Protein AF-A0A381DK91-F1 (afdb_monomer)

Structure (mmCIF, N/CA/C/O backbone):
data_AF-A0A381DK91-F1
#
_entry.id   AF-A0A381DK91-F1
#
loop_
_atom_site.group_PDB
_atom_site.id
_atom_site.type_symbol
_atom_site.label_atom_id
_atom_site.label_alt_id
_atom_site.label_comp_id
_atom_site.label_asym_id
_atom_site.label_entity_id
_atom_site.label_seq_id
_atom_site.pdbx_PDB_ins_code
_atom_site.Cartn_x
_atom_site.Cartn_y
_atom_site.Cartn_z
_atom_site.occupancy
_atom_site.B_iso_or_equiv
_atom_site.auth_seq_id
_atom_site.auth_comp_id
_atom_site.auth_asym_id
_atom_site.auth_atom_id
_atom_site.pdbx_PDB_model_num
ATOM 1 N N . MET A 1 1 ? -9.677 -6.176 8.990 1.00 51.78 1 MET A N 1
ATOM 2 C CA . MET A 1 1 ? -9.103 -7.512 8.697 1.00 51.78 1 MET A CA 1
ATOM 3 C C . MET A 1 1 ? -7.595 -7.366 8.622 1.00 51.78 1 MET A C 1
ATOM 5 O O . MET A 1 1 ? -7.144 -6.481 7.902 1.00 51.78 1 MET A O 1
ATOM 9 N N . GLN A 1 2 ? -6.834 -8.169 9.369 1.00 62.06 2 GLN A N 1
ATOM 10 C CA . GLN A 1 2 ? -5.372 -8.156 9.263 1.00 62.06 2 GLN A CA 1
ATOM 11 C C . GLN A 1 2 ? -4.974 -8.529 7.832 1.00 62.06 2 GLN A C 1
ATOM 13 O O . GLN A 1 2 ? -5.422 -9.542 7.293 1.00 62.06 2 GLN A O 1
ATOM 18 N N . LYS A 1 3 ? -4.201 -7.658 7.187 1.00 73.25 3 LYS A N 1
ATOM 19 C CA . LYS A 1 3 ? -3.763 -7.853 5.809 1.00 73.25 3 LYS A CA 1
ATOM 20 C C . LYS A 1 3 ? -2.614 -8.852 5.814 1.00 73.25 3 LYS A C 1
ATOM 22 O O . LYS A 1 3 ? -1.614 -8.650 6.490 1.00 73.25 3 LYS A O 1
ATOM 27 N N . ASN A 1 4 ? -2.776 -9.950 5.082 1.00 82.31 4 ASN A N 1
ATOM 28 C CA . ASN A 1 4 ? -1.739 -10.970 4.985 1.00 82.31 4 ASN A CA 1
ATOM 29 C C . ASN A 1 4 ? -0.585 -10.488 4.083 1.00 82.31 4 ASN A C 1
ATOM 31 O O . ASN A 1 4 ? -0.810 -10.144 2.920 1.00 82.31 4 ASN A O 1
ATOM 35 N N . ILE A 1 5 ? 0.638 -10.509 4.618 1.00 80.94 5 ILE A N 1
ATOM 36 C CA . ILE A 1 5 ? 1.869 -10.13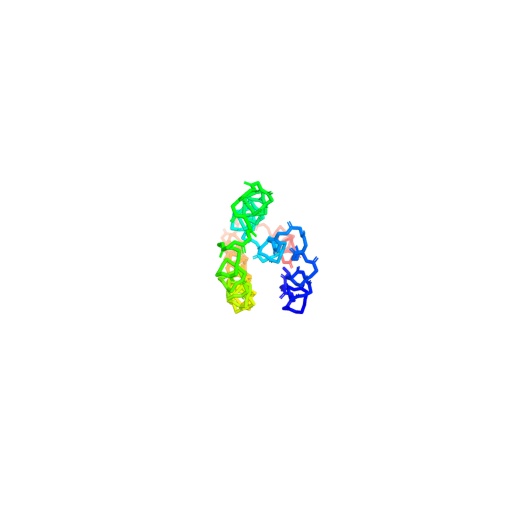7 3.912 1.00 80.94 5 ILE A CA 1
ATOM 37 C C . ILE A 1 5 ? 2.133 -11.011 2.677 1.00 80.94 5 ILE A C 1
ATOM 39 O O . ILE A 1 5 ? 2.532 -10.501 1.634 1.00 80.94 5 ILE A O 1
ATOM 43 N N . TYR A 1 6 ? 1.823 -12.308 2.745 1.00 83.19 6 TYR A N 1
ATOM 44 C CA . TYR A 1 6 ? 1.988 -13.228 1.619 1.00 83.19 6 TYR A CA 1
ATOM 45 C C . TYR A 1 6 ? 1.067 -12.851 0.459 1.00 83.19 6 TYR A C 1
ATOM 47 O O . TYR A 1 6 ? 1.490 -12.842 -0.692 1.00 83.19 6 TYR A O 1
ATOM 55 N N . ILE A 1 7 ? -0.176 -12.464 0.766 1.00 84.62 7 ILE A N 1
ATOM 56 C CA . ILE A 1 7 ? -1.132 -11.991 -0.240 1.00 84.62 7 ILE A CA 1
ATOM 57 C C . ILE A 1 7 ? -0.605 -10.709 -0.895 1.00 84.62 7 ILE A C 1
ATOM 59 O O . ILE A 1 7 ? -0.644 -10.603 -2.118 1.00 84.62 7 ILE A O 1
ATOM 63 N N . ALA A 1 8 ? -0.043 -9.779 -0.116 1.00 84.44 8 ALA A N 1
ATOM 64 C CA . ALA A 1 8 ? 0.545 -8.553 -0.652 1.00 84.44 8 ALA A CA 1
ATOM 65 C C . ALA A 1 8 ? 1.716 -8.829 -1.616 1.00 84.44 8 ALA A C 1
ATOM 67 O O . ALA A 1 8 ? 1.766 -8.219 -2.681 1.00 84.44 8 ALA A O 1
ATOM 68 N N . TYR A 1 9 ? 2.601 -9.787 -1.309 1.00 84.12 9 TYR A N 1
ATOM 69 C CA . TYR A 1 9 ? 3.693 -10.173 -2.214 1.00 84.12 9 TYR A CA 1
ATOM 70 C C . TYR A 1 9 ? 3.219 -10.900 -3.474 1.00 84.12 9 TYR A C 1
ATOM 72 O O . TYR A 1 9 ? 3.738 -10.643 -4.560 1.00 84.12 9 TYR A O 1
ATOM 80 N N . ILE A 1 10 ? 2.210 -11.768 -3.357 1.00 87.62 10 ILE A N 1
ATOM 81 C CA . ILE A 1 10 ? 1.583 -12.411 -4.519 1.00 87.62 10 ILE A CA 1
ATOM 82 C C . ILE A 1 10 ? 0.983 -11.333 -5.427 1.00 87.62 10 ILE A C 1
ATOM 84 O O . ILE A 1 10 ? 1.258 -11.308 -6.624 1.00 87.62 10 ILE A O 1
ATOM 88 N N . LEU A 1 11 ? 0.224 -10.393 -4.859 1.00 85.62 11 LEU A N 1
ATOM 89 C CA . LEU A 1 11 ? -0.312 -9.252 -5.598 1.00 85.62 11 LEU A CA 1
ATOM 90 C C . LEU A 1 11 ? 0.803 -8.425 -6.235 1.00 85.62 11 LEU A C 1
ATOM 92 O O . LEU A 1 11 ? 0.668 -8.050 -7.391 1.00 85.62 11 LEU A O 1
ATOM 96 N N . TRP A 1 12 ? 1.906 -8.168 -5.538 1.00 84.62 12 TRP A N 1
ATOM 97 C CA . TRP A 1 12 ? 3.035 -7.417 -6.083 1.00 84.62 12 TRP A CA 1
ATOM 98 C C . TRP A 1 12 ? 3.654 -8.114 -7.309 1.00 84.62 12 TRP A C 1
ATOM 100 O O . TRP A 1 12 ? 3.802 -7.491 -8.360 1.00 84.62 12 TRP A O 1
ATOM 110 N N . PHE A 1 13 ? 3.913 -9.422 -7.226 1.00 84.31 13 PHE A N 1
ATOM 111 C CA . PHE A 1 13 ? 4.516 -10.180 -8.324 1.00 84.31 13 PHE A CA 1
ATOM 112 C C . PHE A 1 13 ? 3.564 -10.336 -9.520 1.00 84.31 13 PHE A C 1
ATOM 114 O O . PHE A 1 13 ? 3.927 -10.030 -10.655 1.00 84.31 13 PHE A O 1
ATOM 121 N N . PHE A 1 14 ? 2.318 -10.753 -9.274 1.00 86.25 14 PHE A N 1
ATOM 122 C 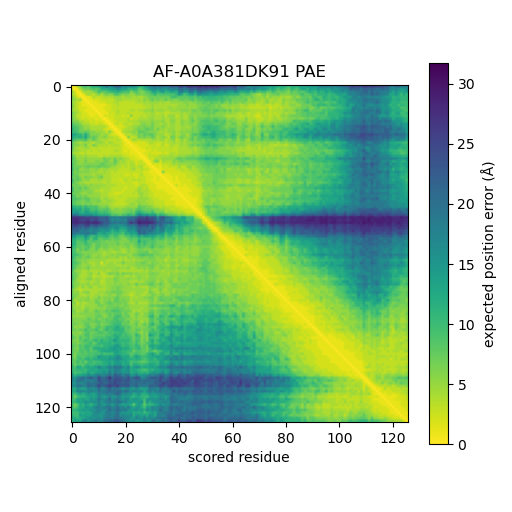CA . PHE A 1 14 ? 1.345 -11.024 -10.337 1.00 86.25 14 PHE A CA 1
ATOM 123 C C . PHE A 1 14 ? 0.702 -9.767 -10.927 1.00 86.25 14 PHE A C 1
ATOM 125 O O . PHE A 1 14 ? 0.219 -9.815 -12.055 1.00 86.25 14 PHE A O 1
ATOM 132 N N . SER A 1 15 ? 0.696 -8.637 -10.213 1.00 84.44 15 SER A N 1
ATOM 133 C CA . SER A 1 15 ? 0.199 -7.369 -10.768 1.00 84.44 15 SER A CA 1
ATOM 134 C C . SER A 1 15 ? 1.243 -6.606 -11.572 1.00 84.44 15 SER A C 1
ATOM 136 O O . SER A 1 15 ? 0.875 -5.674 -12.286 1.00 84.44 15 SER A O 1
ATOM 138 N N . SER A 1 16 ? 2.516 -7.012 -11.513 1.00 78.81 16 SER A N 1
ATOM 139 C CA . SER A 1 16 ? 3.620 -6.403 -12.264 1.00 78.81 16 SER A CA 1
ATOM 140 C C . SER A 1 16 ? 3.314 -6.184 -13.764 1.00 78.81 16 SER A C 1
ATOM 142 O O . SER A 1 16 ? 3.522 -5.065 -14.233 1.00 78.81 16 SER A O 1
ATOM 144 N N . PRO A 1 17 ? 2.701 -7.135 -14.511 1.00 79.00 17 PRO A N 1
ATOM 145 C CA . PRO A 1 17 ? 2.36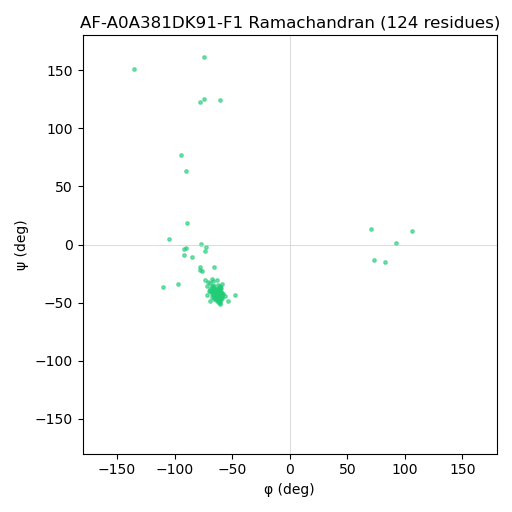5 -6.948 -15.932 1.00 79.00 17 PRO A CA 1
ATOM 146 C C . PRO A 1 17 ? 1.304 -5.872 -16.210 1.00 79.00 17 PRO A C 1
ATOM 148 O O . PRO A 1 17 ? 1.181 -5.398 -17.333 1.00 79.00 17 PRO A O 1
ATOM 151 N N . ILE A 1 18 ? 0.511 -5.505 -15.201 1.00 80.44 18 ILE A N 1
ATOM 152 C CA . ILE A 1 18 ? -0.575 -4.515 -15.293 1.00 80.44 18 ILE A CA 1
ATOM 153 C C . ILE A 1 18 ? -0.140 -3.184 -14.636 1.00 80.44 18 ILE A C 1
ATOM 155 O O . ILE A 1 18 ? -0.927 -2.247 -14.516 1.00 80.44 18 ILE A O 1
ATOM 159 N N . GLY A 1 19 ? 1.121 -3.084 -14.200 1.00 78.50 19 GLY A N 1
ATOM 160 C CA . GLY A 1 19 ? 1.702 -1.893 -13.580 1.00 78.50 19 GLY A CA 1
ATOM 161 C C . GLY A 1 19 ? 1.914 -1.966 -12.072 1.00 78.50 19 GLY A C 1
ATOM 162 O O . GLY A 1 19 ? 2.189 -0.948 -11.446 1.00 78.50 19 GLY A O 1
ATOM 163 N N . GLY A 1 20 ? 1.799 -3.148 -11.464 1.00 79.69 20 GLY A N 1
ATOM 164 C CA . GLY A 1 20 ? 2.284 -3.424 -10.110 1.00 79.69 20 GLY A CA 1
ATOM 165 C C . GLY A 1 20 ? 1.478 -2.805 -8.966 1.00 79.69 20 GLY A C 1
ATOM 166 O O . GLY A 1 20 ? 1.647 -3.224 -7.835 1.00 79.69 20 GLY A O 1
ATOM 167 N N . GLY A 1 21 ? 0.569 -1.854 -9.198 1.00 81.38 21 GLY A N 1
ATOM 168 C CA . GLY A 1 21 ? -0.065 -1.072 -8.121 1.00 81.38 21 GLY A CA 1
ATOM 169 C C . GLY A 1 21 ? -1.123 -1.790 -7.266 1.00 81.38 21 GLY A C 1
ATOM 170 O O . GLY A 1 21 ? -1.603 -1.213 -6.287 1.00 81.38 21 GLY A O 1
ATOM 171 N N . LEU A 1 22 ? -1.502 -3.035 -7.585 1.00 83.50 22 LEU A N 1
ATOM 172 C CA . LEU A 1 22 ? -2.588 -3.735 -6.876 1.00 83.50 22 LEU A CA 1
ATOM 173 C C . LEU A 1 22 ? -2.236 -4.072 -5.418 1.00 83.50 22 LEU A C 1
ATOM 175 O O . LEU A 1 22 ? -3.122 -4.079 -4.564 1.00 83.50 22 LEU A O 1
ATOM 179 N N . HIS A 1 23 ? -0.958 -4.297 -5.101 1.00 83.31 23 HIS A N 1
ATOM 180 C CA . HIS A 1 23 ? -0.529 -4.547 -3.720 1.00 83.31 23 HIS A CA 1
ATOM 181 C C . HIS A 1 23 ? -0.717 -3.305 -2.826 1.00 83.31 23 HIS A C 1
ATOM 183 O O . HIS A 1 23 ? -1.167 -3.431 -1.687 1.00 83.31 23 HIS A O 1
ATOM 189 N N . ARG A 1 24 ? -0.481 -2.089 -3.347 1.00 82.50 24 ARG A N 1
ATOM 190 C CA . ARG A 1 24 ? -0.711 -0.830 -2.609 1.00 82.50 24 ARG A CA 1
ATOM 191 C C . ARG A 1 24 ? -2.191 -0.575 -2.361 1.00 82.50 24 ARG A C 1
ATOM 193 O O . ARG A 1 24 ? -2.571 -0.162 -1.265 1.00 82.50 24 ARG A O 1
ATOM 200 N N . ILE A 1 25 ? -3.022 -0.877 -3.359 1.00 85.06 25 ILE A N 1
ATOM 201 C CA . ILE A 1 25 ? -4.484 -0.813 -3.253 1.00 85.06 25 ILE A CA 1
ATOM 202 C C . ILE A 1 25 ? -4.973 -1.789 -2.178 1.00 85.06 25 ILE A C 1
ATOM 204 O O . ILE A 1 25 ? -5.772 -1.416 -1.320 1.00 85.06 25 ILE A O 1
ATOM 208 N N . TYR A 1 26 ? -4.438 -3.012 -2.155 1.00 82.19 26 TYR A N 1
ATOM 209 C CA . TYR A 1 26 ? -4.766 -4.000 -1.129 1.00 82.19 26 TYR A CA 1
ATOM 210 C C . TYR A 1 26 ? -4.412 -3.529 0.293 1.00 82.19 26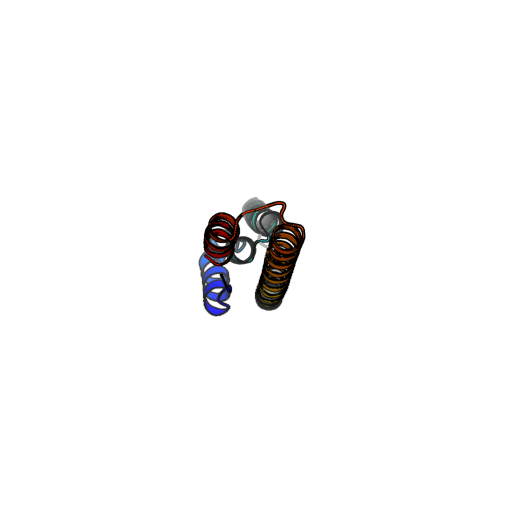 TYR A C 1
ATOM 212 O O . TYR A 1 26 ? -5.203 -3.750 1.218 1.00 82.19 26 TYR A O 1
ATOM 220 N N . CYS A 1 27 ? -3.283 -2.832 0.459 1.00 79.94 27 CYS A N 1
ATOM 221 C CA . CYS A 1 27 ? -2.863 -2.217 1.724 1.00 79.94 27 CYS A CA 1
ATOM 222 C C . CYS A 1 27 ? -3.611 -0.911 2.069 1.00 79.94 27 CYS A C 1
ATOM 224 O O . CYS A 1 27 ? -3.356 -0.328 3.118 1.00 79.94 27 CYS A O 1
ATOM 226 N N . GLY A 1 28 ? -4.551 -0.454 1.231 1.00 78.06 28 GLY A N 1
ATOM 227 C CA . GLY A 1 28 ? -5.396 0.719 1.489 1.00 78.06 28 GLY A CA 1
ATOM 228 C C . GLY A 1 28 ? -4.859 2.046 0.942 1.00 78.06 28 GLY A C 1
ATOM 229 O O . GLY A 1 28 ? -5.521 3.072 1.089 1.00 78.06 28 GLY A O 1
ATOM 230 N N . LYS A 1 29 ? -3.704 2.058 0.261 1.00 80.56 29 LYS A N 1
ATOM 231 C CA . LYS A 1 29 ? -3.161 3.263 -0.389 1.00 80.56 29 LYS A CA 1
ATOM 232 C C . LYS A 1 29 ? -3.575 3.320 -1.863 1.00 80.56 29 LYS A C 1
ATOM 234 O O . LYS A 1 29 ? -2.788 3.051 -2.767 1.00 80.56 29 LYS A O 1
ATOM 239 N N . PHE A 1 30 ? -4.831 3.702 -2.100 1.00 82.50 30 PHE A N 1
ATOM 240 C CA . PHE A 1 30 ? -5.427 3.776 -3.442 1.00 82.50 30 PHE A CA 1
ATOM 241 C C . PHE A 1 30 ? -4.716 4.768 -4.368 1.00 82.50 30 PHE A C 1
ATOM 243 O O . PHE A 1 30 ? -4.350 4.407 -5.482 1.00 82.50 30 PHE A O 1
ATOM 250 N N . MET A 1 31 ? -4.473 5.998 -3.901 1.00 80.56 31 MET A N 1
ATOM 251 C CA . MET A 1 31 ? -3.855 7.046 -4.727 1.00 80.56 31 MET A CA 1
ATOM 252 C C . MET A 1 31 ? -2.465 6.652 -5.223 1.00 80.56 31 MET A C 1
ATOM 254 O O . MET A 1 31 ? -2.163 6.804 -6.404 1.00 80.56 31 MET A O 1
ATOM 258 N N . SER A 1 32 ? -1.630 6.091 -4.345 1.00 82.38 32 SER A N 1
ATOM 259 C CA . SER A 1 32 ? -0.288 5.662 -4.740 1.00 82.38 32 SER A CA 1
ATOM 260 C C . SER A 1 32 ? -0.313 4.433 -5.650 1.00 82.38 32 SER A C 1
ATOM 262 O O . SER A 1 32 ? 0.520 4.344 -6.546 1.00 82.38 32 SER A O 1
ATOM 264 N N . GLY A 1 33 ? -1.282 3.525 -5.484 1.00 83.81 33 GLY A N 1
ATOM 265 C CA . GLY A 1 33 ? -1.471 2.386 -6.385 1.00 83.81 33 GLY A CA 1
ATOM 266 C C . GLY A 1 33 ? -1.889 2.796 -7.801 1.00 83.81 33 GLY A C 1
ATOM 267 O O . GLY A 1 33 ? -1.304 2.318 -8.770 1.00 83.81 33 GLY A O 1
ATOM 268 N N . PHE A 1 34 ? -2.841 3.726 -7.941 1.00 87.44 34 PHE A N 1
ATOM 269 C CA . PHE A 1 34 ? -3.233 4.248 -9.256 1.00 87.44 34 PHE A CA 1
ATOM 270 C C . PHE A 1 34 ? -2.119 5.060 -9.919 1.00 87.44 34 PHE A C 1
ATOM 272 O O . PHE A 1 34 ? -1.895 4.908 -11.119 1.00 87.44 34 PHE A O 1
ATOM 279 N N . LEU A 1 35 ? -1.378 5.866 -9.149 1.00 86.75 35 LEU A N 1
ATOM 280 C CA . LEU A 1 35 ? -0.193 6.562 -9.656 1.00 86.75 35 LEU A CA 1
ATOM 281 C C . LEU A 1 35 ? 0.861 5.578 -10.171 1.00 86.75 35 LEU A C 1
ATOM 283 O O . LEU A 1 35 ? 1.407 5.793 -11.247 1.00 86.75 35 LEU A O 1
ATOM 287 N N . GLN A 1 36 ? 1.114 4.483 -9.449 1.00 83.94 36 GLN A N 1
ATOM 288 C CA . GLN A 1 36 ? 2.075 3.459 -9.863 1.00 83.94 36 GLN A CA 1
ATOM 289 C C . GLN A 1 36 ? 1.679 2.804 -11.194 1.00 83.94 36 GLN A C 1
ATOM 291 O O . GLN A 1 36 ? 2.516 2.677 -12.087 1.00 83.94 36 GLN A O 1
ATOM 296 N N . ILE A 1 37 ? 0.396 2.468 -11.361 1.00 88.38 37 ILE A N 1
ATOM 297 C CA . ILE A 1 37 ? -0.137 1.930 -12.621 1.00 88.38 37 ILE A CA 1
ATOM 298 C C . ILE A 1 37 ? 0.001 2.966 -13.746 1.00 88.38 37 ILE A C 1
ATOM 300 O O . ILE A 1 37 ? 0.471 2.637 -14.834 1.00 88.38 37 ILE A O 1
ATOM 304 N N . GLY A 1 38 ? -0.355 4.227 -13.487 1.00 87.25 38 GLY A N 1
ATOM 305 C CA . GLY A 1 38 ? -0.241 5.309 -14.466 1.00 87.25 38 GLY A CA 1
ATOM 306 C C . GLY A 1 38 ? 1.199 5.552 -14.929 1.00 87.25 38 GLY A C 1
ATOM 307 O O . GLY A 1 38 ? 1.447 5.637 -16.131 1.00 87.25 38 GLY A O 1
ATOM 308 N N . LEU A 1 39 ? 2.159 5.603 -13.997 1.00 85.88 39 LEU A N 1
ATOM 309 C CA . LEU A 1 39 ? 3.584 5.757 -14.314 1.00 85.88 39 LEU A CA 1
ATOM 310 C C . LEU A 1 39 ? 4.121 4.575 -15.124 1.00 85.88 39 LEU A C 1
ATOM 312 O O . LEU A 1 39 ? 4.911 4.788 -16.041 1.00 85.88 39 LEU A O 1
ATOM 316 N N . TYR A 1 40 ? 3.688 3.350 -14.814 1.00 86.00 40 TYR A N 1
ATOM 317 C CA . TYR A 1 40 ? 4.088 2.162 -15.564 1.00 86.00 40 TYR A CA 1
ATOM 318 C C . TYR A 1 40 ? 3.665 2.250 -17.034 1.00 86.00 40 TYR A C 1
ATOM 320 O O . TYR A 1 40 ? 4.496 2.087 -17.925 1.00 86.00 40 TYR A O 1
ATOM 328 N N . TRP A 1 41 ? 2.394 2.565 -17.295 1.00 86.81 41 TRP A N 1
ATOM 329 C CA . TRP A 1 41 ? 1.886 2.691 -18.663 1.00 86.81 41 TRP A CA 1
ATOM 330 C C . TRP A 1 41 ? 2.489 3.882 -19.404 1.00 86.81 41 TRP A C 1
ATOM 332 O O . TRP A 1 41 ? 2.808 3.765 -20.585 1.00 86.81 41 TRP A O 1
ATOM 342 N N . LEU A 1 42 ? 2.712 5.003 -18.715 1.00 85.94 42 LEU A N 1
ATOM 343 C CA . LEU A 1 42 ? 3.399 6.157 -19.292 1.00 85.94 42 LEU A CA 1
ATOM 344 C C . LEU A 1 42 ? 4.834 5.801 -19.707 1.00 85.94 42 LEU A C 1
ATOM 346 O O . LEU A 1 42 ? 5.241 6.097 -20.828 1.00 85.94 42 LEU A O 1
ATOM 350 N N . ALA A 1 43 ? 5.581 5.116 -18.836 1.00 80.00 43 ALA A N 1
ATOM 351 C CA . ALA A 1 43 ? 6.926 4.638 -19.141 1.00 80.00 43 ALA A CA 1
ATOM 352 C C . ALA A 1 43 ? 6.925 3.624 -20.298 1.00 80.00 43 ALA A C 1
ATOM 354 O O . ALA A 1 43 ? 7.787 3.696 -21.172 1.00 80.00 43 ALA A O 1
ATOM 355 N N . TYR A 1 44 ? 5.935 2.727 -20.342 1.00 81.81 44 TYR A N 1
ATOM 356 C CA . TYR A 1 44 ? 5.770 1.748 -21.415 1.00 81.81 44 TYR A CA 1
ATOM 357 C C . TYR A 1 44 ? 5.499 2.407 -22.776 1.00 81.81 44 TYR A C 1
ATOM 359 O O . TYR A 1 44 ? 6.143 2.064 -23.765 1.00 81.81 44 TYR A O 1
ATOM 367 N N . ILE A 1 45 ? 4.604 3.398 -22.838 1.00 83.12 45 ILE A N 1
ATOM 368 C CA . ILE A 1 45 ? 4.312 4.138 -24.077 1.00 83.12 45 ILE A CA 1
ATOM 369 C C . ILE A 1 45 ? 5.562 4.886 -24.557 1.00 83.12 45 ILE A C 1
ATOM 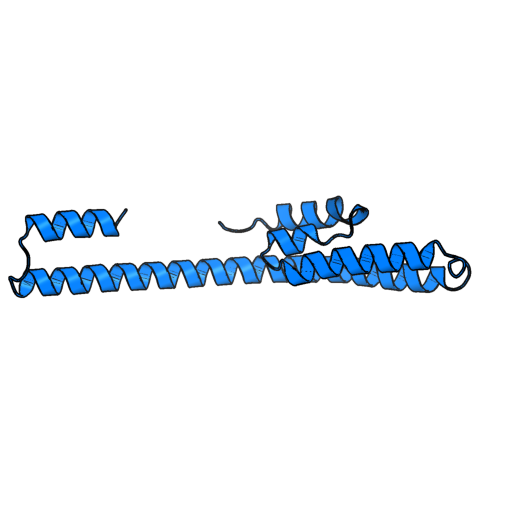371 O O . ILE A 1 45 ? 5.939 4.756 -25.721 1.00 83.12 45 ILE A O 1
ATOM 375 N N . CYS A 1 46 ? 6.249 5.596 -23.653 1.00 76.75 46 CYS A N 1
ATOM 376 C CA . CYS A 1 46 ? 7.505 6.287 -23.960 1.00 76.75 46 CYS A CA 1
ATOM 377 C C . CYS A 1 46 ? 8.598 5.333 -24.472 1.00 76.75 46 CYS A C 1
ATOM 379 O O . CYS A 1 46 ? 9.408 5.719 -25.315 1.00 76.75 46 CYS A O 1
ATOM 381 N N . PHE A 1 47 ? 8.625 4.091 -23.980 1.00 72.88 47 PHE A N 1
ATOM 382 C CA . PHE A 1 47 ? 9.568 3.063 -24.415 1.00 72.88 47 PHE A CA 1
ATOM 383 C C . PHE A 1 47 ? 9.304 2.587 -25.854 1.00 72.88 47 PHE A C 1
ATOM 385 O O . PHE A 1 47 ? 10.248 2.400 -26.621 1.00 72.88 47 PHE A O 1
ATOM 392 N N . VAL A 1 48 ? 8.033 2.424 -26.240 1.00 75.88 48 VAL A N 1
ATOM 393 C CA . VAL A 1 48 ? 7.630 1.914 -27.565 1.00 75.88 48 VAL A CA 1
ATOM 394 C C . VAL A 1 48 ? 7.833 2.953 -28.684 1.00 75.88 48 VAL A C 1
ATOM 396 O O . VAL A 1 48 ? 8.129 2.584 -29.821 1.00 75.88 48 VAL A O 1
ATOM 399 N N . THR A 1 49 ? 7.731 4.257 -28.404 1.00 73.38 49 THR A N 1
ATOM 400 C CA . THR A 1 49 ? 7.735 5.317 -29.433 1.00 73.38 49 THR A CA 1
ATOM 401 C C . THR A 1 49 ? 9.129 5.877 -29.780 1.00 73.38 49 THR A C 1
ATOM 403 O O . THR A 1 49 ? 9.373 7.068 -29.650 1.00 73.38 49 THR A O 1
ATOM 406 N N . ILE A 1 50 ? 10.038 5.054 -30.320 1.00 56.38 50 ILE A N 1
ATOM 407 C CA . ILE A 1 50 ? 11.239 5.481 -31.096 1.00 56.38 50 ILE A CA 1
ATOM 408 C C . ILE A 1 50 ? 12.503 5.903 -30.291 1.00 56.38 50 ILE A C 1
ATOM 410 O O . ILE A 1 50 ? 13.602 5.849 -30.836 1.00 56.38 50 ILE A O 1
ATOM 414 N N . ILE A 1 51 ? 12.445 6.179 -28.981 1.00 58.00 51 ILE A N 1
ATOM 415 C CA . ILE A 1 51 ? 13.646 6.503 -28.152 1.00 58.00 51 ILE A CA 1
ATOM 416 C C . ILE A 1 51 ? 14.311 5.245 -27.513 1.00 58.00 51 ILE A C 1
ATOM 418 O O . ILE A 1 51 ? 15.365 5.301 -26.871 1.00 58.00 51 ILE A O 1
ATOM 422 N N . GLY A 1 52 ? 13.721 4.066 -27.722 1.00 56.75 52 GLY A N 1
ATOM 423 C CA . GLY A 1 52 ? 13.901 2.868 -26.895 1.00 56.75 52 GLY A CA 1
ATOM 424 C C . GLY A 1 52 ? 15.034 1.886 -27.226 1.00 56.75 52 GLY A C 1
ATOM 425 O O . GLY A 1 52 ? 14.953 0.758 -26.761 1.00 56.75 52 GLY A O 1
ATOM 426 N N . MET A 1 53 ? 16.083 2.225 -27.988 1.00 59.00 53 MET A N 1
ATOM 427 C CA . MET A 1 53 ? 17.203 1.269 -28.196 1.00 59.00 53 MET A CA 1
ATOM 428 C C . MET A 1 53 ? 18.515 1.661 -27.508 1.00 59.00 53 MET A C 1
ATOM 430 O O . MET A 1 53 ? 19.182 0.788 -26.964 1.00 59.00 53 MET A O 1
ATOM 434 N N . ILE A 1 54 ? 18.867 2.951 -27.446 1.00 62.69 54 ILE A N 1
ATOM 435 C CA . ILE A 1 54 ? 20.114 3.405 -26.790 1.00 62.69 54 ILE A CA 1
ATOM 436 C C . ILE A 1 54 ? 19.857 3.871 -25.344 1.00 62.69 54 ILE A C 1
ATOM 438 O O . ILE A 1 54 ? 20.675 3.631 -24.462 1.00 62.69 54 ILE A O 1
ATOM 442 N N . ILE A 1 55 ? 18.689 4.466 -25.066 1.00 64.88 55 ILE A N 1
ATOM 443 C CA . ILE A 1 55 ? 18.303 4.960 -23.724 1.00 64.88 55 ILE A CA 1
ATOM 444 C C . ILE A 1 55 ? 17.529 3.897 -22.923 1.00 64.88 55 ILE A C 1
ATOM 446 O O . ILE A 1 55 ? 17.313 4.027 -21.722 1.00 64.88 55 ILE A O 1
ATOM 450 N N . ALA A 1 56 ? 17.145 2.795 -23.567 1.00 66.19 56 ALA A N 1
ATOM 451 C CA . ALA A 1 56 ? 16.448 1.696 -22.914 1.00 66.19 56 ALA A CA 1
ATOM 452 C C . ALA A 1 56 ? 17.277 1.034 -21.814 1.00 66.19 56 ALA A C 1
ATOM 454 O O . ALA A 1 56 ? 16.770 0.816 -20.721 1.00 66.19 56 ALA A O 1
ATOM 455 N N . LEU A 1 57 ? 18.556 0.754 -22.064 1.00 69.56 57 LEU A N 1
ATOM 456 C CA . LEU A 1 57 ? 19.396 0.022 -21.115 1.00 69.56 57 LEU A CA 1
ATOM 457 C C . LEU A 1 57 ? 19.416 0.645 -19.694 1.00 69.56 57 LEU A C 1
ATOM 459 O O . LEU A 1 57 ? 19.149 -0.083 -18.736 1.00 69.56 57 LEU A O 1
ATOM 463 N N . PRO A 1 58 ? 19.638 1.967 -19.512 1.00 75.00 58 PRO A N 1
ATOM 464 C CA . PRO A 1 58 ? 19.565 2.586 -18.186 1.00 75.00 58 PRO A CA 1
ATOM 465 C C . PRO A 1 58 ? 18.140 2.634 -17.612 1.00 75.00 58 PRO A C 1
ATOM 467 O O . PRO A 1 58 ? 17.972 2.486 -16.404 1.00 75.00 58 PRO A O 1
ATOM 470 N N . ILE A 1 59 ? 17.108 2.783 -18.449 1.00 76.75 59 ILE A N 1
ATOM 471 C CA . ILE A 1 59 ? 15.703 2.775 -18.006 1.00 76.75 59 ILE A CA 1
ATOM 472 C C . ILE A 1 59 ? 15.322 1.414 -17.417 1.00 76.75 59 ILE A C 1
ATOM 474 O O . ILE A 1 59 ? 14.651 1.368 -16.390 1.00 76.75 59 ILE A O 1
ATOM 478 N N . TRP A 1 60 ? 15.791 0.311 -18.004 1.00 73.69 60 TRP A N 1
ATOM 47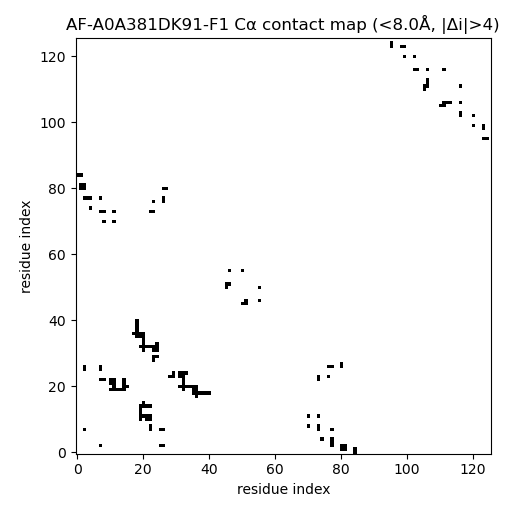9 C CA . TRP A 1 60 ? 15.551 -1.038 -17.483 1.00 73.69 60 TRP A CA 1
ATOM 480 C C . TRP A 1 60 ? 16.228 -1.269 -16.127 1.00 73.69 60 TRP A C 1
ATOM 482 O O . TRP A 1 60 ? 15.629 -1.882 -15.244 1.00 73.69 60 TRP A O 1
ATOM 492 N N . ILE A 1 61 ? 17.439 -0.735 -15.923 1.00 81.44 61 ILE A N 1
ATOM 493 C CA . ILE A 1 61 ? 18.137 -0.808 -14.628 1.00 81.44 61 ILE A CA 1
ATOM 494 C C . ILE A 1 61 ? 17.383 -0.001 -13.566 1.00 81.44 61 ILE A C 1
ATOM 496 O O . ILE A 1 61 ? 17.140 -0.502 -12.470 1.00 81.44 61 ILE A O 1
ATOM 500 N N . ILE A 1 62 ? 16.976 1.228 -13.893 1.00 84.12 62 ILE A N 1
ATOM 501 C CA . ILE A 1 62 ? 16.203 2.086 -12.985 1.00 84.12 62 ILE A CA 1
ATOM 502 C C . ILE A 1 62 ? 14.851 1.442 -12.661 1.00 84.12 62 ILE A C 1
ATOM 504 O O . ILE A 1 62 ? 14.442 1.435 -11.502 1.00 84.12 62 ILE A O 1
ATOM 508 N N . TRP A 1 63 ? 14.181 0.855 -13.653 1.00 81.94 63 TRP A N 1
ATOM 509 C CA . TRP A 1 63 ? 12.914 0.153 -13.463 1.00 81.94 63 TRP A CA 1
ATOM 510 C C . TRP A 1 63 ? 13.073 -1.079 -12.565 1.00 81.94 63 TRP A C 1
ATOM 512 O O . TRP A 1 63 ? 12.282 -1.264 -11.645 1.00 81.94 63 TRP A O 1
ATOM 522 N N . GLY A 1 64 ? 14.131 -1.872 -12.761 1.00 81.38 64 GLY A N 1
ATOM 523 C CA . GLY A 1 64 ? 14.448 -3.017 -11.905 1.00 81.38 64 GLY A CA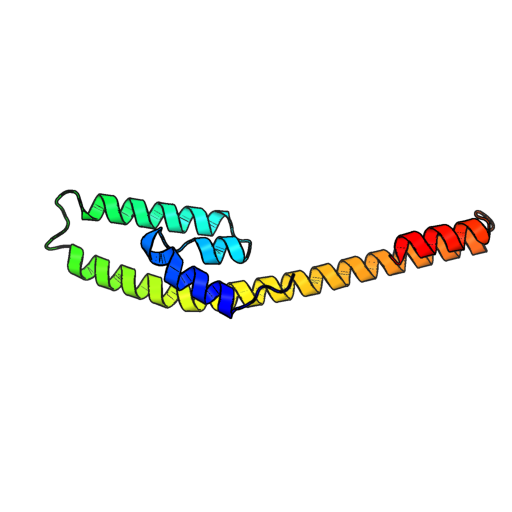 1
ATOM 524 C C . GLY A 1 64 ? 14.782 -2.615 -10.466 1.00 81.38 64 GLY A C 1
ATOM 525 O O . GLY A 1 64 ? 14.295 -3.242 -9.528 1.00 81.38 64 GLY A O 1
ATOM 526 N N . LEU A 1 65 ? 15.552 -1.538 -10.275 1.00 87.06 65 LEU A N 1
ATOM 527 C CA . LEU A 1 65 ? 15.839 -0.977 -8.949 1.00 87.06 65 LEU A CA 1
ATOM 528 C C . LEU A 1 65 ? 14.573 -0.452 -8.268 1.00 87.06 65 LEU A C 1
ATOM 530 O O . LEU A 1 65 ? 14.374 -0.686 -7.076 1.00 87.06 65 LEU A O 1
ATOM 534 N N . TRP A 1 66 ? 13.707 0.230 -9.018 1.00 84.69 66 TRP A N 1
ATOM 535 C CA . TRP A 1 66 ? 12.430 0.712 -8.509 1.00 84.69 66 TRP A CA 1
ATOM 536 C C . TRP A 1 66 ? 11.523 -0.447 -8.097 1.00 84.69 66 TRP A C 1
ATOM 538 O O . TRP A 1 66 ? 11.007 -0.442 -6.983 1.00 84.69 66 TRP A O 1
ATOM 548 N N . TRP A 1 67 ? 11.407 -1.476 -8.938 1.00 84.00 67 TRP A N 1
ATOM 549 C CA . TRP A 1 67 ? 10.660 -2.697 -8.641 1.00 84.00 67 TRP A CA 1
ATOM 550 C C . TRP A 1 67 ? 11.204 -3.409 -7.393 1.00 84.00 67 TRP A C 1
ATOM 552 O O . TRP A 1 67 ? 10.434 -3.767 -6.507 1.00 84.00 67 TRP A O 1
ATOM 562 N N . LEU A 1 68 ? 12.527 -3.539 -7.248 1.00 85.06 68 LEU A N 1
ATOM 563 C CA . LEU A 1 68 ? 13.142 -4.159 -6.068 1.00 85.06 68 LEU A CA 1
ATOM 564 C C . LEU A 1 68 ? 12.896 -3.344 -4.788 1.00 85.06 68 LEU A C 1
ATOM 566 O O . LEU A 1 68 ? 12.597 -3.904 -3.734 1.00 85.06 68 LEU A O 1
ATOM 570 N N . SER A 1 69 ? 12.975 -2.015 -4.883 1.00 85.44 69 SER A N 1
ATOM 571 C CA . SER A 1 69 ? 12.628 -1.111 -3.784 1.00 85.44 69 SER A CA 1
ATOM 572 C C . SER A 1 69 ? 11.149 -1.236 -3.394 1.00 85.44 69 SER A C 1
ATOM 574 O O . SER A 1 69 ? 10.804 -1.185 -2.213 1.00 85.44 69 SER A O 1
ATOM 576 N N . ASP A 1 70 ? 10.273 -1.486 -4.364 1.00 83.00 70 ASP A N 1
ATOM 577 C CA . ASP A 1 70 ? 8.833 -1.648 -4.159 1.00 83.00 70 ASP A CA 1
ATOM 578 C C . ASP A 1 70 ? 8.482 -2.870 -3.282 1.00 83.00 70 ASP A C 1
ATOM 580 O O . ASP A 1 70 ? 7.535 -2.811 -2.493 1.00 83.00 70 ASP A O 1
ATOM 584 N N . VAL A 1 71 ? 9.292 -3.940 -3.314 1.00 84.62 71 VAL A N 1
ATOM 585 C CA . VAL A 1 71 ? 9.164 -5.091 -2.389 1.00 84.62 71 VAL A CA 1
ATOM 586 C C . VAL A 1 71 ? 9.299 -4.647 -0.939 1.00 84.62 71 VAL A C 1
ATOM 588 O O . VAL A 1 71 ? 8.507 -5.044 -0.081 1.00 84.62 71 VAL A O 1
ATOM 591 N N . TYR A 1 72 ? 10.309 -3.821 -0.663 1.00 85.69 72 TYR A N 1
ATOM 592 C CA . TYR A 1 72 ? 10.569 -3.315 0.678 1.00 85.69 72 TYR A CA 1
ATOM 593 C C . TYR A 1 72 ? 9.413 -2.429 1.151 1.00 85.69 72 TYR A C 1
ATOM 595 O O . TYR A 1 72 ? 8.876 -2.635 2.240 1.00 85.69 72 TYR A O 1
ATOM 603 N N . PHE A 1 73 ? 8.949 -1.513 0.294 1.00 84.31 73 PHE A N 1
ATOM 604 C CA . PHE A 1 73 ? 7.791 -0.672 0.599 1.00 84.31 73 PHE A CA 1
ATOM 605 C C . PHE A 1 73 ? 6.515 -1.484 0.833 1.00 84.31 73 PHE A C 1
ATOM 607 O O . PHE A 1 73 ? 5.732 -1.135 1.712 1.00 84.31 73 PHE A O 1
ATOM 614 N N . THR A 1 74 ? 6.313 -2.585 0.107 1.00 83.12 74 THR A N 1
ATOM 615 C CA . THR A 1 74 ? 5.165 -3.478 0.322 1.00 83.12 74 THR A CA 1
ATOM 616 C C . THR A 1 74 ? 5.141 -4.025 1.749 1.00 83.12 74 THR A C 1
ATOM 618 O O . THR A 1 74 ? 4.087 -4.011 2.383 1.00 83.12 74 THR A O 1
ATOM 621 N N . GLY A 1 75 ? 6.294 -4.448 2.281 1.00 81.88 75 GLY A N 1
ATOM 622 C CA . GLY A 1 75 ? 6.406 -4.931 3.661 1.00 81.88 75 GLY A CA 1
ATOM 623 C C . GLY A 1 75 ? 6.032 -3.859 4.685 1.00 81.88 75 GLY A C 1
ATOM 624 O O . GLY A 1 75 ? 5.171 -4.089 5.535 1.00 81.88 75 GLY A O 1
ATOM 625 N N . VAL A 1 76 ? 6.595 -2.657 4.530 1.00 85.00 76 VAL A N 1
ATOM 626 C CA . VAL A 1 76 ? 6.301 -1.503 5.398 1.00 85.00 76 VAL A CA 1
ATOM 627 C C . VAL A 1 76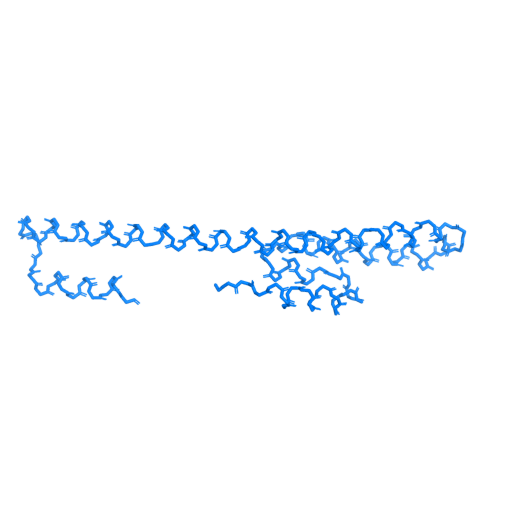 ? 4.811 -1.147 5.369 1.00 85.00 76 VAL A C 1
ATOM 629 O O . VAL A 1 76 ? 4.209 -0.897 6.409 1.00 85.00 76 VAL A O 1
ATOM 632 N N . LEU A 1 77 ? 4.178 -1.173 4.192 1.00 83.62 77 LEU A N 1
ATOM 633 C CA . LEU A 1 77 ? 2.752 -0.866 4.046 1.00 83.62 77 LEU A CA 1
ATOM 634 C C . LEU A 1 77 ? 1.849 -1.886 4.744 1.00 83.62 77 LEU A C 1
ATOM 636 O O . LEU A 1 77 ? 0.801 -1.519 5.278 1.00 83.62 77 LEU A O 1
ATOM 640 N N . VAL A 1 78 ? 2.228 -3.165 4.735 1.00 83.50 78 VAL A N 1
ATOM 641 C CA . VAL A 1 78 ? 1.476 -4.203 5.448 1.00 83.50 78 VAL A CA 1
ATOM 642 C C . VAL A 1 78 ? 1.577 -3.983 6.955 1.00 83.50 78 VAL A C 1
ATOM 644 O O . VAL A 1 78 ? 0.549 -4.016 7.633 1.00 83.50 78 VAL A O 1
ATOM 647 N N . GLU A 1 79 ? 2.773 -3.696 7.467 1.00 84.69 79 GLU A N 1
ATOM 648 C CA . GLU A 1 79 ? 2.999 -3.409 8.886 1.00 84.69 79 GLU A CA 1
ATOM 649 C C . GLU A 1 79 ? 2.231 -2.160 9.346 1.00 84.69 79 GLU A C 1
ATOM 651 O O . GLU A 1 79 ? 1.476 -2.220 10.316 1.00 84.69 79 GLU A O 1
ATOM 656 N N . GLU A 1 80 ? 2.310 -1.065 8.585 1.00 84.81 80 GLU A N 1
ATOM 657 C CA . GLU A 1 80 ? 1.548 0.165 8.829 1.00 84.81 80 GLU A CA 1
ATOM 658 C C . GLU A 1 80 ? 0.037 -0.122 8.877 1.00 84.81 80 GLU A C 1
ATOM 660 O O . GLU A 1 80 ? -0.666 0.313 9.792 1.00 84.81 80 GLU A O 1
ATOM 665 N N . SER A 1 81 ? -0.473 -0.934 7.943 1.00 82.12 81 SER A N 1
ATOM 666 C CA . SER A 1 81 ? -1.888 -1.324 7.925 1.00 82.12 81 SER A CA 1
ATOM 667 C C . SER A 1 81 ? -2.288 -2.196 9.124 1.00 82.12 81 SER A C 1
ATOM 669 O O . SER A 1 81 ? -3.429 -2.126 9.591 1.00 82.12 81 SER A O 1
ATOM 671 N N . ALA A 1 82 ? -1.375 -3.018 9.647 1.00 83.56 82 ALA A N 1
ATOM 672 C CA . ALA A 1 82 ? -1.613 -3.834 10.832 1.00 83.56 82 ALA A CA 1
ATOM 673 C C . ALA A 1 82 ? -1.664 -2.965 12.098 1.00 83.56 82 ALA A C 1
ATOM 675 O O . ALA A 1 82 ? -2.590 -3.117 12.899 1.00 83.56 82 ALA A O 1
ATOM 676 N N . ILE A 1 83 ? -0.740 -2.006 12.226 1.00 84.25 83 ILE A N 1
ATOM 677 C CA . ILE A 1 83 ? -0.699 -1.034 13.324 1.00 84.25 83 ILE A CA 1
ATOM 678 C C . ILE A 1 83 ? -1.982 -0.199 13.336 1.00 84.25 83 ILE A C 1
ATOM 680 O O . ILE A 1 83 ? -2.672 -0.159 14.354 1.00 84.25 83 ILE A O 1
ATOM 684 N N . LEU A 1 84 ? -2.371 0.385 12.199 1.00 84.06 84 LEU A N 1
ATOM 685 C CA . LEU A 1 84 ? -3.591 1.193 12.097 1.00 84.06 84 LEU A CA 1
ATOM 686 C C . LEU A 1 84 ? -4.852 0.400 12.460 1.00 84.06 84 LEU A C 1
ATOM 688 O O . LEU A 1 84 ? -5.719 0.907 13.169 1.00 84.06 84 LEU A O 1
ATOM 692 N N . ASN A 1 85 ? -4.946 -0.862 12.030 1.00 83.69 85 ASN A N 1
ATOM 693 C CA . ASN A 1 85 ? -6.057 -1.731 12.422 1.00 83.69 85 ASN A CA 1
ATOM 694 C C . ASN A 1 85 ? -6.082 -1.992 13.934 1.00 83.69 85 ASN A C 1
ATOM 696 O O . ASN A 1 85 ? -7.161 -2.049 14.519 1.00 83.69 85 ASN A O 1
ATOM 700 N N . SER A 1 86 ? -4.916 -2.163 14.565 1.00 83.50 86 SER A N 1
ATOM 701 C CA . SER A 1 86 ? -4.826 -2.378 16.013 1.00 83.50 86 SER A CA 1
ATOM 702 C C . SER A 1 86 ? -5.236 -1.131 16.803 1.00 83.50 86 SER A C 1
ATOM 704 O O . SER A 1 86 ? -6.033 -1.235 17.731 1.00 83.50 86 SER A O 1
ATOM 706 N N . ILE A 1 87 ? -4.795 0.053 16.365 1.00 86.06 87 ILE A N 1
ATOM 707 C CA . ILE A 1 87 ? -5.164 1.342 16.961 1.00 86.06 87 ILE A CA 1
ATOM 708 C C . ILE A 1 87 ? -6.672 1.570 16.842 1.00 86.06 87 ILE A C 1
ATOM 710 O O . ILE A 1 87 ? -7.324 1.881 17.832 1.00 86.06 87 ILE A O 1
ATOM 714 N N . ASN A 1 88 ? -7.240 1.360 15.652 1.00 86.50 88 ASN A N 1
ATOM 715 C CA . ASN A 1 88 ? -8.670 1.556 15.424 1.00 86.50 88 ASN A CA 1
ATOM 716 C C . ASN A 1 88 ? -9.523 0.586 16.262 1.00 86.50 88 ASN A C 1
ATOM 718 O O . ASN A 1 88 ? -10.548 0.966 16.820 1.00 86.50 88 ASN A O 1
ATOM 722 N N . LYS A 1 89 ? -9.068 -0.665 16.420 1.00 85.88 89 LYS A N 1
ATOM 723 C CA . LYS A 1 89 ? -9.728 -1.634 17.303 1.00 85.88 89 LYS A CA 1
ATOM 724 C C . LYS A 1 89 ? -9.701 -1.179 18.766 1.00 85.88 89 LYS A C 1
ATOM 726 O O . LYS A 1 89 ? -10.720 -1.291 19.437 1.00 85.88 89 LYS A O 1
ATOM 731 N N . ASN A 1 90 ? -8.568 -0.664 19.242 1.00 86.88 90 ASN A N 1
ATOM 732 C CA . ASN A 1 90 ? -8.437 -0.177 20.616 1.00 86.88 90 ASN A CA 1
ATOM 733 C C . ASN A 1 90 ? -9.327 1.050 20.869 1.00 86.88 90 ASN A C 1
ATOM 735 O O . ASN A 1 90 ? -10.040 1.075 21.865 1.00 86.88 90 ASN A O 1
ATOM 739 N N . LEU A 1 91 ? -9.350 2.013 19.942 1.00 88.56 91 LEU A N 1
ATOM 740 C CA . LEU A 1 91 ? -10.231 3.187 20.017 1.00 88.56 91 LEU A CA 1
ATOM 741 C C . LEU A 1 91 ? -11.711 2.786 20.057 1.00 88.56 91 LEU A C 1
ATOM 743 O O . LEU A 1 91 ? -12.452 3.241 20.920 1.00 88.56 91 LEU A O 1
ATOM 747 N N . SER A 1 92 ? -12.130 1.874 19.177 1.00 87.62 92 SER A N 1
ATOM 748 C CA . SER A 1 92 ? -13.507 1.368 19.162 1.00 87.62 92 SER A CA 1
ATOM 749 C C . SER A 1 92 ? -13.889 0.660 20.472 1.00 87.62 92 SER A C 1
ATOM 751 O O . SER A 1 92 ? -15.014 0.806 20.959 1.00 87.62 92 SER A O 1
ATOM 753 N N . GLN A 1 93 ? -12.959 -0.083 21.082 1.00 87.25 93 GLN A N 1
ATOM 754 C CA . GLN A 1 93 ? -13.177 -0.697 22.395 1.00 87.25 93 GLN A CA 1
ATOM 755 C C . GLN A 1 93 ? -13.306 0.351 23.506 1.00 87.25 93 GLN A C 1
ATOM 757 O O . GLN A 1 93 ? -14.199 0.237 24.343 1.00 87.25 93 GLN A O 1
ATOM 762 N N . GLU A 1 94 ? -12.460 1.380 23.499 1.00 89.94 94 GLU A N 1
ATOM 763 C CA . GLU A 1 94 ? -12.508 2.483 24.463 1.00 89.94 94 GLU A CA 1
ATOM 764 C C . GLU A 1 94 ? -13.841 3.245 24.388 1.00 89.94 94 GLU A C 1
ATOM 766 O O . GLU A 1 94 ? -14.488 3.477 25.412 1.00 89.94 94 GLU A O 1
ATOM 771 N N . GLU A 1 95 ? -14.315 3.552 23.178 1.00 89.62 95 GLU A N 1
ATOM 772 C CA . GLU A 1 95 ? -15.630 4.167 22.955 1.00 89.62 95 GLU A CA 1
ATOM 773 C C . GLU A 1 95 ? -16.773 3.287 23.478 1.00 89.62 95 GLU A C 1
ATOM 775 O O . GLU A 1 95 ? -17.701 3.784 24.121 1.00 89.62 95 GLU A O 1
ATOM 780 N N . THR A 1 96 ? -16.694 1.972 23.260 1.00 87.75 96 THR A N 1
ATOM 781 C CA . THR A 1 96 ? -17.698 1.016 23.755 1.00 87.75 96 THR A CA 1
ATOM 782 C C . THR A 1 96 ? -17.746 0.999 25.285 1.00 87.75 96 THR A C 1
ATOM 784 O O . THR A 1 96 ? -18.830 1.055 25.867 1.00 87.75 96 THR A O 1
ATOM 787 N N . ILE A 1 97 ? -16.586 0.989 25.951 1.00 89.00 97 ILE A N 1
ATOM 788 C CA . ILE A 1 97 ? -16.488 1.029 27.419 1.00 89.00 97 ILE A CA 1
ATOM 789 C C . ILE A 1 97 ? -17.104 2.321 27.964 1.00 89.00 97 ILE A C 1
ATOM 791 O O . ILE A 1 97 ? -17.946 2.269 28.862 1.00 89.00 97 ILE A O 1
ATOM 795 N N . LYS A 1 98 ? -16.759 3.469 27.374 1.00 92.50 98 LYS A N 1
ATOM 796 C CA . LYS A 1 98 ? -17.306 4.774 27.766 1.00 92.50 98 LYS A CA 1
ATOM 797 C C . LYS A 1 98 ? -18.830 4.840 27.595 1.00 92.50 98 LYS A C 1
ATOM 799 O O . LYS A 1 98 ? -19.541 5.382 28.443 1.00 92.50 98 LYS A O 1
ATOM 804 N N . ASN A 1 99 ? -19.363 4.250 26.527 1.00 90.38 99 ASN A N 1
ATOM 805 C CA . ASN A 1 99 ? -20.809 4.172 26.304 1.00 90.38 99 ASN A CA 1
ATOM 806 C C . ASN A 1 99 ? -21.516 3.289 27.351 1.00 90.38 99 ASN A C 1
ATOM 808 O O . ASN A 1 99 ? -22.620 3.608 27.789 1.00 90.38 99 ASN A O 1
ATOM 812 N N . ILE A 1 100 ? -20.884 2.205 27.805 1.00 88.75 100 ILE A N 1
ATOM 813 C CA . ILE A 1 100 ? -21.430 1.353 28.875 1.00 88.75 100 ILE A CA 1
ATOM 814 C C . ILE A 1 100 ? -21.393 2.074 30.229 1.00 88.75 100 ILE A C 1
ATOM 816 O O . ILE A 1 100 ? -22.350 1.975 31.000 1.00 88.75 100 ILE A O 1
ATOM 820 N N . GLU A 1 101 ? -20.319 2.810 30.516 1.00 90.69 101 GLU A N 1
ATOM 821 C CA . GLU A 1 101 ? -20.178 3.593 31.747 1.00 90.69 101 GLU A CA 1
ATOM 822 C C . GLU A 1 101 ? -21.245 4.690 31.835 1.00 90.69 101 GLU A C 1
ATOM 824 O O . GLU A 1 101 ? -21.955 4.793 32.835 1.00 90.69 101 GLU A O 1
ATOM 829 N N . THR A 1 102 ? -21.461 5.432 30.747 1.00 90.88 102 THR A N 1
ATOM 830 C CA . THR A 1 102 ? -22.520 6.453 30.689 1.00 90.88 102 THR A CA 1
ATOM 831 C C . THR A 1 102 ? -23.923 5.856 30.846 1.00 90.88 102 THR A C 1
ATOM 833 O O . THR A 1 102 ? -24.749 6.421 31.564 1.00 90.88 102 THR A O 1
ATOM 836 N N . LEU A 1 103 ? -24.203 4.686 30.258 1.00 88.50 103 LEU A N 1
ATOM 837 C CA . LEU A 1 103 ? -25.460 3.964 30.494 1.00 88.50 103 LEU A CA 1
ATOM 838 C C . LEU A 1 103 ? -25.630 3.550 31.961 1.00 88.50 103 LEU A C 1
ATOM 840 O O . LEU A 1 103 ? -26.732 3.649 32.502 1.00 88.50 103 LEU A O 1
ATOM 844 N N . TYR A 1 104 ? -24.557 3.102 32.612 1.00 88.00 104 TYR A N 1
ATOM 845 C CA . TYR A 1 104 ? -24.591 2.720 34.022 1.00 88.00 104 TYR A CA 1
ATOM 846 C C . TYR A 1 104 ? -24.855 3.923 34.936 1.00 88.00 104 TYR A C 1
ATOM 848 O O . TYR A 1 104 ? -25.653 3.823 35.870 1.00 88.00 104 TYR A O 1
ATOM 856 N N . GLU A 1 105 ? -24.267 5.084 34.639 1.00 92.12 105 GLU A N 1
ATOM 857 C CA . GLU A 1 105 ? -24.576 6.321 35.357 1.00 92.12 105 GLU A CA 1
ATOM 858 C C . GLU A 1 105 ? -26.044 6.737 35.218 1.00 92.12 105 GLU A C 1
ATOM 860 O O . GLU A 1 105 ? -26.657 7.167 36.196 1.00 92.12 105 GLU A O 1
ATOM 865 N N . LEU A 1 106 ? -26.618 6.628 34.015 1.00 90.50 106 LEU A N 1
ATOM 866 C CA . LEU A 1 106 ? -28.027 6.956 33.773 1.00 90.50 106 LEU A CA 1
ATOM 867 C C . LEU A 1 106 ? -28.960 6.039 34.569 1.00 90.50 106 LEU A C 1
ATOM 869 O O . LEU A 1 106 ? -29.953 6.510 35.127 1.00 90.50 106 LEU A O 1
ATOM 873 N N . TYR A 1 107 ? -28.614 4.753 34.667 1.00 88.00 107 TYR A N 1
ATOM 874 C CA . TYR A 1 107 ? -29.326 3.797 35.509 1.00 88.00 107 TYR A CA 1
ATOM 875 C C . TYR A 1 107 ? -29.222 4.168 36.994 1.00 88.00 107 TYR A C 1
ATOM 877 O O . TYR A 1 107 ? -30.243 4.250 37.674 1.00 88.00 107 TYR A O 1
ATOM 885 N N . GLN A 1 108 ? -28.019 4.475 37.498 1.00 90.19 108 GLN A N 1
ATOM 886 C CA . GLN A 1 108 ? -27.843 4.898 38.893 1.00 90.19 108 GLN A CA 1
ATOM 887 C C . GLN A 1 108 ? -28.615 6.176 39.237 1.00 90.19 108 GLN A C 1
ATOM 889 O O . GLN A 1 108 ? -29.149 6.299 40.337 1.00 90.19 108 GLN A O 1
ATOM 894 N N . LYS A 1 109 ? -28.702 7.121 38.297 1.00 92.75 109 LYS A N 1
ATOM 895 C CA . LYS A 1 109 ? -29.471 8.365 38.448 1.00 92.75 109 LYS A CA 1
ATOM 896 C C . LYS A 1 109 ? -30.991 8.140 38.377 1.00 92.75 109 LYS A C 1
ATOM 898 O O . LYS A 1 109 ? -31.742 9.099 38.523 1.00 92.75 109 LYS A O 1
ATOM 903 N N . GLY A 1 110 ? -31.451 6.905 38.145 1.00 87.69 110 GLY A N 1
ATOM 904 C CA . GLY A 1 110 ? -32.867 6.551 38.021 1.00 87.69 110 GLY A CA 1
ATOM 905 C C . GLY A 1 110 ? -33.526 7.065 36.737 1.00 87.69 110 GLY A C 1
ATOM 906 O O . GLY A 1 110 ? -34.749 7.072 36.644 1.00 87.69 110 GLY A O 1
ATOM 907 N N . ALA A 1 111 ? -32.734 7.513 35.757 1.00 86.00 111 ALA A N 1
ATOM 908 C CA . ALA A 1 111 ? -33.238 8.068 34.501 1.00 86.00 111 ALA A CA 1
ATOM 909 C C . ALA A 1 111 ? -33.702 6.984 33.512 1.00 86.00 111 ALA A C 1
ATOM 911 O O . ALA A 1 111 ? -34.450 7.290 32.587 1.00 86.00 111 ALA A O 1
ATOM 912 N N . ILE A 1 112 ? -33.252 5.738 33.695 1.00 85.06 112 ILE A N 1
ATOM 913 C CA . ILE A 1 112 ? -33.622 4.573 32.879 1.00 85.06 112 ILE A CA 1
ATOM 914 C C . ILE A 1 112 ? -33.924 3.362 33.768 1.00 85.06 112 ILE A C 1
ATOM 916 O O . ILE A 1 112 ? -33.358 3.221 34.855 1.00 85.06 112 ILE A O 1
ATOM 920 N N . SER A 1 113 ? -34.804 2.478 33.295 1.00 86.56 113 SER A N 1
ATOM 921 C CA . SER A 1 113 ? -35.146 1.225 33.984 1.00 86.56 113 SER A CA 1
ATOM 922 C C . SER A 1 113 ? -34.031 0.175 33.867 1.00 86.56 113 SER A C 1
ATOM 924 O O . SER A 1 113 ? -33.164 0.249 32.991 1.00 86.56 113 SER A O 1
ATOM 926 N N . LYS A 1 114 ? -34.051 -0.838 34.745 1.00 85.94 114 LYS A N 1
ATOM 927 C CA . LYS A 1 114 ? -33.077 -1.940 34.701 1.00 85.94 114 LYS A CA 1
ATOM 928 C C . LYS A 1 114 ? -33.216 -2.763 33.417 1.00 85.94 114 LYS A C 1
ATOM 930 O O . LYS A 1 114 ? -32.198 -3.138 32.839 1.00 85.94 114 LYS A O 1
ATOM 935 N N . GLU A 1 115 ? -34.446 -3.010 32.954 1.00 85.62 115 GLU A N 1
ATOM 936 C CA . GLU A 1 115 ? -34.671 -3.741 31.703 1.00 85.62 115 GLU A CA 1
ATOM 937 C C . GLU A 1 115 ? -34.118 -2.975 30.490 1.00 85.62 115 GLU A C 1
ATOM 939 O O . GLU A 1 115 ? -33.466 -3.567 29.630 1.00 85.62 115 GLU A O 1
ATOM 944 N N . GLU A 1 116 ? -34.301 -1.649 30.436 1.00 82.12 116 GLU A N 1
ATOM 945 C CA . GLU A 1 116 ? -33.749 -0.821 29.354 1.00 82.12 116 GLU A CA 1
ATOM 946 C C . GLU A 1 116 ? -32.220 -0.747 29.373 1.00 82.12 116 GLU A C 1
ATOM 948 O O . GLU A 1 116 ? -31.596 -0.706 28.309 1.00 82.12 116 GLU A O 1
ATOM 953 N N . TYR A 1 117 ? -31.605 -0.730 30.558 1.00 86.12 117 TYR A N 1
ATOM 954 C CA . TYR A 1 117 ? -30.150 -0.775 30.689 1.00 86.12 117 TYR A CA 1
ATOM 955 C C . TYR A 1 117 ? -29.580 -2.078 30.115 1.00 86.12 117 TYR A C 1
ATOM 957 O O . TYR A 1 117 ? -28.650 -2.032 29.307 1.00 86.12 117 TYR A O 1
ATOM 965 N N . GLU A 1 118 ? -30.142 -3.232 30.490 1.00 85.31 118 GLU A N 1
ATOM 966 C CA . GLU A 1 118 ? -29.642 -4.525 30.014 1.00 85.31 118 GLU A CA 1
ATOM 967 C C . GLU A 1 118 ? -29.855 -4.705 28.508 1.00 85.31 118 GLU A C 1
ATOM 969 O O . GLU A 1 118 ? -28.915 -5.097 27.815 1.00 85.31 118 GLU A O 1
ATOM 974 N N . ALA A 1 119 ? -31.011 -4.291 27.976 1.00 89.00 119 ALA A N 1
ATOM 975 C CA . ALA A 1 119 ? -31.274 -4.327 26.538 1.00 89.00 119 ALA A CA 1
ATOM 976 C C . ALA A 1 119 ? -30.281 -3.463 25.735 1.00 89.00 119 ALA A C 1
ATOM 978 O O . ALA A 1 119 ? -29.749 -3.896 24.713 1.00 89.00 119 ALA A O 1
ATOM 979 N N . ARG A 1 120 ? -29.980 -2.239 26.194 1.00 86.88 120 ARG A N 1
ATOM 980 C CA . ARG A 1 120 ? -29.031 -1.341 25.504 1.00 86.88 120 ARG A CA 1
ATOM 981 C C . ARG A 1 120 ? -27.582 -1.798 25.639 1.00 86.88 120 ARG A C 1
ATOM 983 O O . ARG A 1 120 ? -26.810 -1.658 24.693 1.00 86.88 120 ARG A O 1
ATOM 990 N N . LYS A 1 121 ? -27.213 -2.360 26.790 1.00 88.38 121 LYS A N 1
ATOM 991 C CA . LYS A 1 121 ? -25.893 -2.957 27.009 1.00 88.38 121 LYS A CA 1
ATOM 992 C C . LYS A 1 121 ? -25.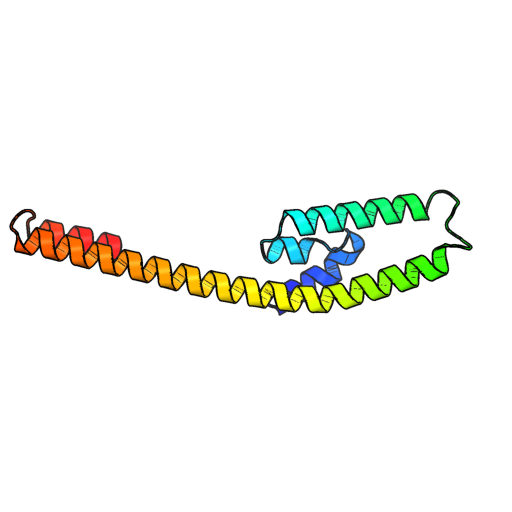661 -4.151 26.086 1.00 88.38 121 LYS A C 1
ATOM 994 O O . LYS A 1 121 ? -24.579 -4.261 25.520 1.00 88.38 121 LYS A O 1
ATOM 999 N N . GLU A 1 122 ? -26.657 -5.019 25.920 1.00 87.94 122 GLU A N 1
ATOM 1000 C CA . GLU A 1 122 ? -26.576 -6.170 25.015 1.00 87.94 122 GLU A CA 1
ATOM 1001 C C . GLU A 1 122 ? -26.369 -5.728 23.560 1.00 87.94 122 GLU A C 1
ATOM 1003 O O . GLU A 1 122 ? -25.518 -6.278 22.866 1.00 87.94 122 GLU A O 1
ATOM 1008 N N . ILE A 1 123 ? -27.066 -4.671 23.126 1.00 86.38 123 ILE A N 1
ATOM 1009 C CA . ILE A 1 123 ? -26.891 -4.083 21.789 1.00 86.38 123 ILE A CA 1
ATOM 1010 C C . ILE A 1 123 ? -25.469 -3.537 21.586 1.00 86.38 123 ILE A C 1
ATOM 1012 O O . ILE A 1 123 ? -24.913 -3.705 20.507 1.00 86.38 123 ILE A O 1
ATOM 1016 N N . LEU A 1 124 ? -24.877 -2.897 22.600 1.00 81.56 124 LEU A N 1
ATOM 1017 C CA . LEU A 1 124 ? -23.522 -2.331 22.520 1.00 81.56 124 LEU A CA 1
ATOM 1018 C C . LEU A 1 124 ? -22.401 -3.375 22.606 1.00 81.56 124 LEU A C 1
ATOM 1020 O O . LEU A 1 124 ? -21.283 -3.098 22.187 1.00 81.56 124 LEU A O 1
ATOM 1024 N N . MET A 1 125 ? -22.678 -4.542 23.188 1.00 78.62 125 MET A N 1
ATOM 1025 C CA . MET A 1 125 ? -21.706 -5.629 23.369 1.00 78.62 125 MET A CA 1
ATOM 1026 C C . MET A 1 125 ? -21.703 -6.637 22.209 1.00 78.62 125 MET A C 1
ATOM 1028 O O . MET A 1 125 ? -20.899 -7.571 22.224 1.00 78.62 125 MET A O 1
ATOM 1032 N N . ARG A 1 126 ? -22.608 -6.474 21.239 1.00 74.81 126 ARG A N 1
ATOM 1033 C CA . ARG A 1 126 ? -22.730 -7.307 20.039 1.00 74.81 126 ARG A CA 1
ATOM 1034 C C . ARG A 1 126 ? -21.812 -6.825 18.920 1.00 74.81 126 ARG A C 1
ATOM 1036 O O . ARG A 1 126 ? -21.231 -7.708 18.248 1.00 74.81 126 ARG A O 1
#

InterPro domains:
  IPR007829 TM2 domain [PF05154] (1-53)
  IPR018649 SHOCT domain [PF09851] (100-124)

Organism: NCBI:txid32024

Mean predicted aligned error: 9.83 Å

Solvent-accessible surface area (backbone atoms only — not comparable to full-atom values): 6813 Å² total; per-residue (Å²): 129,84,69,56,63,66,57,37,51,51,32,35,65,72,26,44,90,76,26,32,21,55,24,38,39,72,51,67,40,50,70,62,12,53,49,38,26,51,50,42,53,53,52,50,53,57,43,72,68,81,58,43,77,82,57,32,64,63,50,53,52,54,50,51,50,50,54,57,51,46,57,58,52,50,54,53,41,37,52,53,44,42,51,51,52,52,51,52,51,51,52,55,50,53,53,47,51,54,54,50,50,55,50,51,52,39,40,74,72,64,76,45,53,72,69,59,47,52,56,53,48,52,64,70,74,107

Foldseek 3Di:
DQQDLVVLVVLQVVCVVQQRLVSVVSLVNPVVSVVSSVVRVVVVVVCPPPPPDPVVVVVVVVVVVVSVVVSVVSVVSSVVSNVVVVVVVVVLVVVLVVVLVVLVVCVVVVVDDPVVSVVVNVVSVD

Radius of gyration: 24.94 Å; Cα contacts (8 Å, |Δi|>4): 90; chains: 1; bounding box: 55×22×70 Å

pLDDT: mean 82.35, std 7.63, range [51.78, 92.75]

Secondary structure (DSSP, 8-state):
-PPPHHHHHHHHHHHGGGTSTHHHHHTT-HHHHHHHHHHHHHHHHHHHTT-TTTSHHHHHHHHHHHHHHHHHHHHHHHHHHHHHHHHHHHHHHHHHHHHHHHHHHHHHTTSS-HHHHHHHHHHHT-

Sequence (126 aa):
MQKNIYIAYILWFFSSPIGGGLHRIYCGKFMSGFLQIGLYWLAYICFVTIIGMIIALPIWIIWGLWWLSDVYFTGVLVEESAILNSINKNLSQEETIKNIETLYELYQKGAISKEEYEARKEILMR